Protein AF-A0A924F3V9-F1 (afdb_monomer)

Foldseek 3Di:
DDWDWDDDPNDTDDIDDPDDPPPPPPPPPPPLFFPDPPVPFDAPVVQWDWDADPVRDIAIEGEDEDQQQVLQVPQPQNSDWWADPRFFTATPSRAWEKAAQCVVANAQHWDAGSRGIHGYRHYDPVCVVGRRYIYTHGCSPPVPGD

Solvent-accessible surface area (backbone atoms only — not comparable to full-atom values): 8671 Å² total; per-residue (Å²): 116,49,68,49,73,49,69,58,97,88,42,80,78,46,80,44,78,78,40,77,78,77,76,71,69,80,73,81,74,77,63,71,58,59,84,65,68,86,69,83,32,80,47,81,89,58,59,53,45,79,42,68,41,99,85,69,50,70,22,49,36,36,67,44,68,68,70,53,44,76,56,32,49,85,66,80,51,78,25,51,68,48,64,44,98,87,28,44,27,19,38,90,84,43,32,32,36,24,27,28,19,53,92,77,46,43,75,61,37,77,47,74,50,62,60,33,54,24,32,26,54,45,64,56,82,61,27,81,81,34,51,65,23,37,36,35,36,29,38,74,82,66,76,69,84,108

Structure (mmCIF, N/CA/C/O backbone):
data_AF-A0A924F3V9-F1
#
_entry.id   AF-A0A924F3V9-F1
#
loop_
_atom_site.group_PDB
_atom_site.id
_atom_site.type_symbol
_atom_site.label_atom_id
_atom_site.label_alt_id
_atom_site.label_comp_id
_atom_site.label_asym_id
_atom_site.label_entity_id
_atom_site.label_seq_id
_atom_site.pdbx_PDB_ins_code
_atom_site.Cartn_x
_atom_site.Cartn_y
_atom_site.Cartn_z
_atom_site.occupancy
_atom_site.B_iso_or_equiv
_atom_site.auth_seq_id
_atom_site.auth_comp_id
_atom_site.auth_asym_id
_atom_site.auth_atom_id
_atom_site.pdbx_PDB_model_num
ATOM 1 N N . VAL A 1 1 ? -42.947 -14.250 10.377 1.00 55.22 1 VAL A N 1
ATOM 2 C CA . VAL A 1 1 ? -43.685 -12.995 10.646 1.00 55.22 1 VAL A CA 1
ATOM 3 C C . VAL A 1 1 ? -44.443 -13.210 11.936 1.00 55.22 1 VAL A C 1
ATOM 5 O O . VAL A 1 1 ? -45.111 -14.232 12.040 1.00 55.22 1 VAL A O 1
ATOM 8 N N . THR A 1 2 ? -44.262 -12.335 12.919 1.00 52.72 2 THR A N 1
ATOM 9 C CA . THR A 1 2 ? -44.953 -12.433 14.214 1.00 52.72 2 THR A CA 1
ATOM 10 C C . THR A 1 2 ? -46.161 -11.503 14.197 1.00 52.72 2 THR A C 1
ATOM 12 O O . THR A 1 2 ? -46.054 -10.375 13.710 1.00 52.72 2 THR A O 1
ATOM 15 N N . TYR A 1 3 ? -47.297 -11.982 14.697 1.00 55.50 3 TYR A N 1
ATOM 16 C CA . TYR A 1 3 ? -48.560 -11.247 14.717 1.00 55.50 3 TYR A CA 1
ATOM 17 C C . TYR A 1 3 ? -48.979 -10.975 16.161 1.00 55.50 3 TYR A C 1
ATOM 19 O O . TYR A 1 3 ? -48.875 -11.871 16.997 1.00 55.50 3 TYR A O 1
ATOM 27 N N . GLU A 1 4 ? -49.472 -9.770 16.433 1.00 50.62 4 GLU A N 1
ATOM 28 C CA . GLU A 1 4 ? -50.338 -9.524 17.587 1.00 50.62 4 GLU A CA 1
ATOM 29 C C . GLU A 1 4 ? -51.761 -9.843 17.168 1.00 50.62 4 GLU A C 1
ATOM 31 O O . GLU A 1 4 ? -52.200 -9.428 16.088 1.00 50.62 4 GLU A O 1
ATOM 36 N N . ILE A 1 5 ? -52.462 -10.585 18.017 1.00 55.25 5 ILE A N 1
ATOM 37 C CA . ILE A 1 5 ? -53.864 -10.920 17.813 1.00 55.25 5 ILE A CA 1
ATOM 38 C C . ILE A 1 5 ? -54.626 -10.464 19.049 1.00 55.25 5 ILE A C 1
ATOM 40 O O . ILE A 1 5 ? -54.328 -10.904 20.159 1.00 55.25 5 ILE A O 1
ATOM 44 N N . GLU A 1 6 ? -55.614 -9.599 18.845 1.00 56.59 6 GLU A N 1
ATOM 45 C CA . GLU A 1 6 ? -56.524 -9.166 19.900 1.00 56.59 6 GLU A CA 1
ATOM 46 C C . GLU A 1 6 ? -57.834 -9.958 19.791 1.00 56.59 6 GLU A C 1
ATOM 48 O O . GLU A 1 6 ? -58.490 -9.982 18.741 1.00 56.59 6 GLU A O 1
ATOM 53 N N . VAL A 1 7 ? -58.194 -10.653 20.874 1.00 56.16 7 VAL A N 1
ATOM 54 C CA . VAL A 1 7 ? -59.351 -11.557 20.931 1.00 56.16 7 VAL A CA 1
ATOM 55 C C . VAL A 1 7 ? -60.298 -11.092 22.029 1.00 56.16 7 VAL A C 1
ATOM 57 O O . VAL A 1 7 ? -59.890 -10.950 23.183 1.00 56.16 7 VAL A O 1
ATOM 60 N N . LYS A 1 8 ? -61.580 -10.911 21.695 1.00 46.72 8 LYS A N 1
ATOM 61 C CA . LYS A 1 8 ? -62.637 -10.592 22.664 1.00 46.72 8 LYS A CA 1
ATOM 62 C C . LYS A 1 8 ? -63.781 -11.586 22.503 1.00 46.72 8 LYS A C 1
ATOM 64 O O . LYS A 1 8 ? -64.241 -11.825 21.393 1.00 46.72 8 LYS A O 1
ATOM 69 N N . GLU A 1 9 ? -64.197 -12.200 23.611 1.00 62.56 9 GLU A N 1
ATOM 70 C CA . GLU A 1 9 ? -65.268 -13.217 23.646 1.00 62.56 9 GLU A CA 1
ATOM 71 C C . GLU A 1 9 ? -65.062 -14.383 22.658 1.00 62.56 9 GLU A C 1
ATOM 73 O O . GLU A 1 9 ? -66.004 -14.948 22.114 1.00 62.56 9 GLU A O 1
ATOM 78 N N . GLY A 1 10 ? -63.801 -14.758 22.422 1.00 55.62 10 GLY A N 1
ATOM 79 C CA . GLY A 1 10 ? -63.442 -15.864 21.530 1.00 55.62 10 GLY A CA 1
ATOM 80 C C . GLY A 1 10 ? -63.476 -15.526 20.036 1.00 55.62 10 GLY A C 1
ATOM 81 O O . GLY A 1 10 ? -63.210 -16.410 19.225 1.00 55.62 10 GLY A O 1
ATOM 82 N N . ILE A 1 11 ? -63.751 -14.271 19.665 1.00 51.78 11 ILE A N 1
ATOM 83 C CA . ILE A 1 11 ? -63.705 -13.790 18.280 1.00 51.78 11 ILE A CA 1
ATOM 84 C C . ILE A 1 11 ? -62.436 -12.946 18.091 1.00 51.78 11 ILE A C 1
ATOM 86 O O . ILE A 1 11 ? -62.171 -12.017 18.856 1.00 51.78 11 ILE A O 1
ATOM 90 N N . GLU A 1 12 ? -61.632 -13.292 17.083 1.00 61.03 12 GLU A N 1
ATOM 91 C CA . GLU A 1 12 ? -60.465 -12.514 16.646 1.00 61.03 12 GLU A CA 1
ATOM 92 C C . GLU A 1 12 ? -60.946 -11.228 15.959 1.00 61.03 12 GLU A C 1
ATOM 94 O O . GLU A 1 12 ? -61.656 -11.292 14.956 1.00 61.03 12 GLU A O 1
ATOM 99 N N . ILE A 1 13 ? -60.585 -10.065 16.508 1.00 64.62 13 ILE A N 1
ATOM 100 C CA . ILE A 1 13 ? -61.068 -8.758 16.020 1.00 64.62 13 ILE A CA 1
ATOM 101 C C . ILE A 1 13 ? -59.993 -8.055 15.190 1.00 64.62 13 ILE A C 1
ATOM 103 O O . ILE A 1 13 ? -60.300 -7.354 14.224 1.00 64.62 13 ILE A O 1
ATOM 107 N N . THR A 1 14 ? -58.722 -8.280 15.523 1.00 49.97 14 THR A N 1
ATOM 108 C CA . THR A 1 14 ? -57.610 -7.544 14.925 1.00 49.97 14 THR A CA 1
ATOM 109 C C . THR A 1 14 ? -56.371 -8.422 14.825 1.00 49.97 14 THR A C 1
ATOM 111 O O . THR A 1 14 ? -55.983 -9.074 15.793 1.00 49.97 14 THR A O 1
ATOM 114 N N . ARG A 1 15 ? -55.721 -8.398 13.654 1.00 56.41 15 ARG A N 1
ATOM 115 C CA . ARG A 1 15 ? -54.430 -9.049 13.402 1.00 56.41 15 ARG A CA 1
ATOM 116 C C . ARG A 1 15 ? -53.447 -8.031 12.846 1.00 56.41 15 ARG A C 1
ATOM 118 O O . ARG A 1 15 ? -53.613 -7.563 11.720 1.00 56.41 15 ARG A O 1
ATOM 125 N N . ILE A 1 16 ? -52.411 -7.712 13.616 1.00 50.53 16 ILE A N 1
ATOM 126 C CA . ILE A 1 16 ? -51.388 -6.730 13.237 1.00 50.53 16 ILE A CA 1
ATOM 127 C C . ILE A 1 16 ? -50.041 -7.449 13.127 1.00 50.53 16 ILE A C 1
ATOM 129 O O . ILE A 1 16 ? -49.609 -8.136 14.049 1.00 50.53 16 ILE A O 1
ATOM 133 N N . ALA A 1 17 ? -49.373 -7.333 11.977 1.00 51.94 17 ALA A N 1
ATOM 134 C CA . ALA A 1 17 ? -48.040 -7.899 11.773 1.00 51.94 17 ALA A CA 1
ATOM 135 C C . ALA A 1 17 ? -46.986 -6.986 12.426 1.00 51.94 17 ALA A C 1
ATOM 137 O O . ALA A 1 17 ? -46.682 -5.925 11.890 1.00 51.94 17 ALA A O 1
ATOM 138 N N . ILE A 1 18 ? -46.434 -7.385 13.576 1.00 48.09 18 ILE A N 1
ATOM 139 C CA . ILE A 1 18 ? -45.547 -6.523 14.384 1.00 48.09 18 ILE A CA 1
ATOM 140 C C . ILE A 1 18 ? -44.093 -6.576 13.899 1.00 48.09 18 ILE A C 1
ATOM 142 O O . ILE A 1 18 ? -43.327 -5.638 14.093 1.00 48.09 18 ILE A O 1
ATOM 146 N N . ALA A 1 19 ? -43.684 -7.659 13.235 1.00 41.28 19 ALA A N 1
ATOM 147 C CA . ALA A 1 19 ? -42.350 -7.738 12.652 1.00 41.28 19 ALA A CA 1
ATOM 148 C C . ALA A 1 19 ? -42.293 -8.745 11.499 1.00 41.28 19 ALA A C 1
ATOM 150 O O . ALA A 1 19 ? -42.436 -9.964 11.679 1.00 41.28 19 ALA A O 1
ATOM 151 N N . SER A 1 20 ? -42.001 -8.244 10.299 1.00 42.72 20 SER A N 1
ATOM 152 C CA . SER A 1 20 ? -41.351 -9.044 9.268 1.00 42.72 20 SER A CA 1
ATOM 153 C C . SER A 1 20 ? -39.868 -9.088 9.610 1.00 42.72 20 SER A C 1
ATOM 155 O O . SER A 1 20 ? -39.125 -8.150 9.323 1.00 42.72 20 SER A O 1
ATOM 157 N N . ILE A 1 21 ? -39.433 -10.162 10.261 1.00 48.25 21 ILE A N 1
ATOM 158 C CA . ILE A 1 21 ? -38.010 -10.467 10.375 1.00 48.25 21 ILE A CA 1
ATOM 159 C C . ILE A 1 21 ? -37.558 -10.734 8.939 1.00 48.25 21 ILE A C 1
ATOM 161 O O . ILE A 1 21 ? -37.789 -11.814 8.397 1.00 48.25 21 ILE A O 1
ATOM 165 N N . VAL A 1 22 ? -37.039 -9.706 8.269 1.00 43.53 22 VAL A N 1
ATOM 166 C CA . VAL A 1 22 ? -36.399 -9.867 6.970 1.00 43.53 22 VAL A CA 1
ATOM 167 C C . VAL A 1 22 ? -35.086 -10.555 7.283 1.00 43.53 22 VAL A C 1
ATOM 169 O O . VAL A 1 22 ? -34.069 -9.906 7.516 1.00 43.53 22 VAL A O 1
ATOM 172 N N . THR A 1 23 ? -35.117 -11.882 7.350 1.00 42.72 23 THR A N 1
ATOM 173 C CA . THR A 1 23 ? -33.916 -12.702 7.321 1.00 42.72 23 THR A CA 1
ATOM 174 C C . THR A 1 23 ? -33.324 -12.507 5.932 1.00 42.72 23 THR A C 1
ATOM 176 O O . THR A 1 23 ? -33.545 -13.303 5.021 1.00 42.72 23 THR A O 1
ATOM 179 N N . ARG A 1 24 ? -32.620 -11.387 5.724 1.00 47.09 24 ARG A N 1
ATOM 180 C CA . ARG A 1 24 ? -31.662 -11.292 4.634 1.00 47.09 24 ARG A CA 1
ATOM 181 C C . ARG A 1 24 ? -30.662 -12.384 4.963 1.00 47.09 24 ARG A C 1
ATOM 183 O O . ARG A 1 24 ? -29.871 -12.233 5.891 1.00 47.09 24 ARG A O 1
ATOM 190 N N . GLN A 1 25 ? -30.778 -13.522 4.282 1.00 39.00 25 GLN A N 1
ATOM 191 C CA . GLN A 1 25 ? -29.672 -14.461 4.222 1.00 39.00 25 GLN A CA 1
ATOM 192 C C . GLN A 1 25 ? -28.439 -13.613 3.902 1.00 39.00 25 GLN A C 1
ATOM 194 O O . GLN A 1 25 ? -28.541 -12.766 3.006 1.00 39.00 25 GLN A O 1
ATOM 199 N N . PRO A 1 26 ? -27.333 -13.741 4.652 1.00 41.75 26 PRO A N 1
ATOM 200 C CA . PRO A 1 26 ? -26.113 -13.063 4.274 1.00 41.75 26 PRO A CA 1
ATOM 201 C C . PRO A 1 26 ? -25.786 -13.605 2.890 1.00 41.75 26 PRO A C 1
ATOM 203 O O . PRO A 1 26 ? -25.398 -14.762 2.741 1.00 41.75 26 PRO A O 1
ATOM 206 N N . THR A 1 27 ? -26.050 -12.807 1.858 1.00 38.47 27 THR A N 1
ATOM 207 C CA . THR A 1 27 ? -25.512 -13.071 0.537 1.00 38.47 27 THR A CA 1
ATOM 208 C C . THR A 1 27 ? -24.027 -13.163 0.777 1.00 38.47 27 THR A C 1
ATOM 210 O O . THR A 1 27 ? -23.420 -12.184 1.214 1.00 38.47 27 THR A O 1
ATOM 213 N N . GLN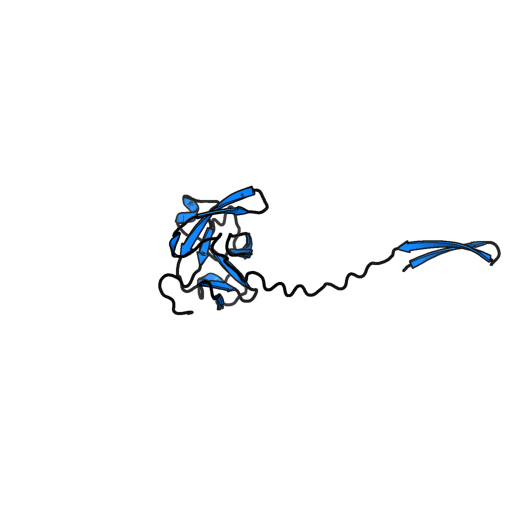 A 1 28 ? -23.471 -14.356 0.590 1.00 43.72 28 GLN A N 1
ATOM 214 C CA . GLN A 1 28 ? -22.041 -14.533 0.494 1.00 43.72 28 GLN A CA 1
ATOM 215 C C . GLN A 1 28 ? -21.621 -13.670 -0.693 1.00 43.72 28 GLN A C 1
ATOM 217 O O . GLN A 1 28 ? -21.682 -14.091 -1.844 1.00 43.72 28 GLN A O 1
ATOM 222 N N . GLN A 1 29 ? -21.296 -12.409 -0.414 1.00 35.56 29 GLN A N 1
ATOM 223 C CA . GLN A 1 29 ? -20.570 -11.563 -1.328 1.00 35.56 29 GLN A CA 1
ATOM 224 C C . GLN A 1 29 ? -19.180 -12.176 -1.377 1.00 35.56 29 GLN A C 1
ATOM 226 O O . GLN A 1 29 ? -18.258 -11.753 -0.690 1.00 35.56 29 GLN A O 1
ATOM 231 N N . THR A 1 30 ? -19.019 -13.191 -2.219 1.00 40.69 30 THR A N 1
ATOM 232 C CA . THR A 1 30 ? -17.759 -13.375 -2.924 1.00 40.69 30 THR A CA 1
ATOM 233 C C . THR A 1 30 ? -17.671 -12.235 -3.938 1.00 40.69 30 THR A C 1
ATOM 235 O O . THR A 1 30 ? -17.675 -12.445 -5.146 1.00 40.69 30 THR A O 1
ATOM 238 N N . GLU A 1 31 ? -17.665 -10.988 -3.461 1.00 38.31 31 GLU A N 1
ATOM 239 C CA . GLU A 1 31 ? -17.017 -9.947 -4.229 1.00 38.31 31 GLU A CA 1
ATOM 240 C C . GLU A 1 31 ? -15.568 -10.404 -4.265 1.00 38.31 31 GLU A C 1
ATOM 242 O O . GLU A 1 31 ? -14.920 -10.540 -3.228 1.00 38.31 31 GLU A O 1
ATOM 247 N N . ALA A 1 32 ? -15.085 -10.762 -5.450 1.00 42.34 32 ALA A N 1
ATOM 248 C CA . ALA A 1 32 ? -13.659 -10.821 -5.676 1.00 42.34 32 ALA A CA 1
ATOM 249 C C . ALA A 1 32 ? -13.141 -9.410 -5.371 1.00 42.34 32 ALA A C 1
ATOM 251 O O . ALA A 1 32 ? -13.216 -8.524 -6.222 1.00 42.34 32 ALA A O 1
ATOM 252 N N . ILE A 1 33 ? -12.737 -9.181 -4.118 1.00 46.03 33 ILE A N 1
ATOM 253 C CA . ILE A 1 33 ? -12.133 -7.937 -3.663 1.00 46.03 33 ILE A CA 1
ATOM 254 C C . ILE A 1 33 ? -10.963 -7.685 -4.614 1.00 46.03 33 ILE A C 1
ATOM 256 O O . ILE A 1 33 ? -9.987 -8.426 -4.620 1.00 46.03 33 ILE A O 1
ATOM 260 N N . GLY A 1 34 ? -11.096 -6.675 -5.470 1.00 49.00 34 GLY A N 1
ATOM 261 C CA . GLY A 1 34 ? -9.989 -6.177 -6.276 1.00 49.00 34 GLY A CA 1
ATOM 262 C C . GLY A 1 34 ? -9.565 -7.071 -7.443 1.00 49.00 34 GLY A C 1
ATOM 263 O O . GLY A 1 34 ? -8.446 -7.565 -7.483 1.00 49.00 34 GLY A O 1
ATOM 264 N N . ILE A 1 35 ? -10.394 -7.173 -8.477 1.00 50.44 35 ILE A N 1
ATOM 265 C CA . ILE A 1 35 ? -9.862 -7.263 -9.844 1.00 50.44 35 ILE A CA 1
ATOM 266 C C . ILE A 1 35 ? -10.432 -6.038 -10.550 1.00 50.44 35 ILE A C 1
ATOM 268 O O . ILE A 1 35 ? -11.577 -6.056 -10.986 1.00 50.44 35 ILE A O 1
ATOM 272 N N . ARG A 1 36 ? -9.750 -4.896 -10.552 1.00 52.75 36 ARG A N 1
ATOM 273 C CA . ARG A 1 36 ? -9.009 -4.419 -11.725 1.00 52.75 36 ARG A CA 1
ATOM 274 C C . ARG A 1 36 ? -8.396 -3.069 -11.365 1.00 52.75 36 ARG A C 1
ATOM 276 O O . ARG A 1 36 ? -9.125 -2.167 -10.970 1.00 52.75 36 ARG A O 1
ATOM 283 N N . ASN A 1 37 ? -7.095 -2.919 -11.561 1.00 64.88 37 ASN A N 1
ATOM 284 C CA . ASN A 1 37 ? -6.543 -1.621 -11.908 1.00 64.88 37 ASN A CA 1
ATOM 285 C C . ASN A 1 37 ? -6.881 -1.369 -13.382 1.00 64.88 37 ASN A C 1
ATOM 287 O O . ASN A 1 37 ? -6.293 -1.985 -14.269 1.00 64.88 37 ASN A O 1
ATOM 291 N N . ASP A 1 38 ? -7.867 -0.520 -13.651 1.00 68.62 38 ASP A N 1
ATOM 292 C CA . ASP A 1 38 ? -8.253 -0.100 -15.006 1.00 68.62 38 ASP A CA 1
ATOM 293 C C . ASP A 1 38 ? -7.284 0.940 -15.610 1.00 68.62 38 ASP A C 1
ATOM 295 O O . ASP A 1 38 ? -7.539 1.498 -16.677 1.00 68.62 38 ASP A O 1
ATOM 299 N N . GLY A 1 39 ? -6.161 1.197 -14.930 1.00 71.88 39 GLY A N 1
ATOM 300 C CA . GLY A 1 39 ? -5.166 2.204 -15.282 1.00 71.88 39 GLY A CA 1
ATOM 301 C C . GLY A 1 39 ? -5.428 3.574 -14.648 1.00 71.88 39 GLY A C 1
ATOM 302 O O . GLY A 1 39 ? -4.549 4.445 -14.700 1.00 71.88 39 GLY A O 1
ATOM 303 N N . ALA A 1 40 ? -6.584 3.788 -14.009 1.00 81.12 40 ALA A N 1
ATOM 304 C CA . ALA A 1 40 ? -6.862 5.029 -13.290 1.00 81.12 40 ALA A CA 1
ATOM 305 C C . ALA A 1 40 ? -6.056 5.120 -11.984 1.00 81.12 40 ALA A C 1
ATOM 307 O O . ALA A 1 40 ? -5.611 6.211 -11.624 1.00 81.12 40 ALA A O 1
ATOM 308 N N . GLY A 1 41 ? -5.803 3.979 -11.334 1.00 88.69 41 GLY A N 1
ATOM 309 C CA . GLY A 1 41 ? -5.025 3.870 -10.101 1.00 88.69 41 GLY A CA 1
ATOM 310 C C . GLY A 1 41 ? -3.508 3.816 -10.302 1.00 88.69 41 GLY A C 1
ATOM 311 O O . GLY A 1 41 ? -2.985 4.176 -11.359 1.00 88.69 41 GLY A O 1
ATOM 312 N N . LEU A 1 42 ? -2.779 3.395 -9.268 1.00 93.75 42 LEU A N 1
ATOM 313 C CA . LEU A 1 42 ? -1.318 3.398 -9.267 1.00 93.75 42 LEU A CA 1
ATOM 314 C C . LEU A 1 42 ? -0.825 2.427 -10.337 1.00 93.75 42 LEU A C 1
ATOM 316 O O . LEU A 1 42 ? -1.306 1.309 -10.431 1.00 93.75 42 LEU A O 1
ATOM 320 N N . THR A 1 43 ? 0.147 2.814 -11.148 1.00 93.12 43 THR A N 1
ATOM 321 C CA . THR A 1 43 ? 0.762 1.901 -12.118 1.00 93.12 43 THR A CA 1
ATOM 322 C C . THR A 1 43 ? 2.270 1.956 -11.972 1.00 93.12 43 THR A C 1
ATOM 324 O O . THR A 1 43 ? 2.815 2.969 -11.522 1.00 93.12 43 THR A O 1
ATOM 327 N N . GLN A 1 44 ? 2.952 0.906 -12.431 1.00 91.56 44 GLN A N 1
ATOM 328 C CA . GLN A 1 44 ? 4.412 0.882 -12.519 1.00 91.56 44 GLN A CA 1
ATOM 329 C C . GLN A 1 44 ? 4.954 2.139 -13.218 1.00 91.56 44 GLN A C 1
ATOM 331 O O . GLN A 1 44 ? 5.862 2.794 -12.719 1.00 91.56 44 GLN A O 1
ATOM 336 N N . SER A 1 45 ? 4.351 2.528 -14.345 1.00 91.56 45 SER A N 1
ATOM 337 C CA . SER A 1 45 ? 4.783 3.691 -15.128 1.00 91.56 45 SER A CA 1
ATOM 338 C C . SER A 1 45 ? 4.552 5.041 -14.443 1.00 91.56 45 SER A C 1
ATOM 340 O O . SER A 1 45 ? 5.273 5.990 -14.741 1.00 91.56 45 SER A O 1
ATOM 342 N N . LYS A 1 46 ? 3.572 5.155 -13.534 1.00 92.31 46 LYS A N 1
ATOM 343 C CA . LYS A 1 46 ? 3.316 6.400 -12.793 1.00 92.31 46 LYS A CA 1
ATOM 344 C C . LYS A 1 46 ? 4.379 6.649 -11.722 1.00 92.31 46 LYS A C 1
ATOM 346 O O . LYS A 1 46 ? 4.690 7.806 -11.449 1.00 92.31 46 LYS A O 1
ATOM 351 N N . GLY A 1 47 ? 4.921 5.601 -11.095 1.00 91.88 47 GLY A N 1
ATOM 352 C CA . GLY A 1 47 ? 5.890 5.711 -9.993 1.00 91.88 47 GLY A CA 1
ATOM 353 C C . GLY A 1 47 ? 5.276 6.193 -8.672 1.00 91.88 47 GLY A C 1
ATOM 354 O O . GLY A 1 47 ? 5.532 5.632 -7.610 1.00 91.88 47 GLY A O 1
ATOM 355 N N . ALA A 1 48 ? 4.441 7.227 -8.737 1.00 95.00 48 ALA A N 1
ATOM 356 C CA . ALA A 1 48 ? 3.647 7.750 -7.642 1.00 95.00 48 ALA A CA 1
ATOM 357 C C . ALA A 1 48 ? 2.347 8.362 -8.174 1.00 95.00 48 ALA A C 1
ATOM 359 O O . ALA A 1 48 ? 2.297 8.848 -9.306 1.00 95.00 48 ALA A O 1
ATOM 360 N N . GLN A 1 49 ? 1.315 8.423 -7.341 1.00 94.62 49 GLN A N 1
ATOM 361 C CA . GLN A 1 49 ? 0.105 9.186 -7.647 1.00 94.62 49 GLN A CA 1
ATOM 362 C C . GLN A 1 49 ? -0.584 9.698 -6.383 1.00 94.62 49 GLN A C 1
ATOM 364 O O . GLN A 1 49 ? -0.223 9.318 -5.271 1.00 94.62 49 GLN A O 1
ATOM 369 N N . TYR A 1 50 ? -1.599 10.537 -6.571 1.00 95.75 50 TYR A N 1
ATOM 370 C CA . TYR A 1 50 ? -2.530 10.905 -5.513 1.00 95.75 50 TYR A CA 1
ATOM 371 C C . TYR A 1 50 ? -3.889 10.270 -5.773 1.00 95.75 50 TYR A C 1
ATOM 373 O O . TYR A 1 50 ? -4.400 10.341 -6.891 1.00 95.75 50 TYR A O 1
ATOM 381 N N . TRP A 1 51 ? -4.469 9.684 -4.734 1.00 94.56 51 TRP A N 1
ATOM 382 C CA . TRP A 1 51 ? -5.800 9.092 -4.759 1.00 94.56 51 TRP A CA 1
ATOM 383 C C . TRP A 1 51 ? -6.583 9.526 -3.518 1.00 94.56 51 TRP A C 1
ATOM 385 O O . TRP A 1 51 ? -5.990 9.729 -2.461 1.00 94.56 51 TRP A O 1
ATOM 395 N N . ILE A 1 52 ? -7.893 9.729 -3.657 1.00 92.94 52 ILE A N 1
ATOM 396 C CA . ILE A 1 52 ? -8.756 10.218 -2.577 1.00 92.94 52 ILE A CA 1
ATOM 397 C C . ILE A 1 52 ? -9.651 9.073 -2.108 1.00 92.94 52 ILE A C 1
ATOM 399 O O . ILE A 1 52 ? -10.370 8.502 -2.928 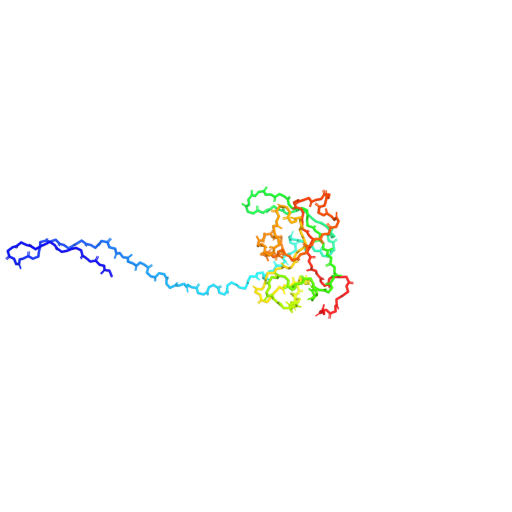1.00 92.94 52 ILE A O 1
ATOM 403 N N . ASP A 1 53 ? -9.612 8.770 -0.810 1.00 92.81 53 ASP A N 1
ATOM 404 C CA . ASP A 1 53 ? -10.456 7.734 -0.210 1.00 92.81 53 ASP A CA 1
ATOM 405 C C . ASP A 1 53 ? -11.924 8.155 -0.063 1.00 92.81 53 ASP A C 1
ATOM 407 O O . ASP A 1 53 ? -12.307 9.311 -0.280 1.00 92.81 53 ASP A O 1
ATOM 411 N N . SER A 1 54 ? -12.779 7.213 0.338 1.00 92.38 54 SER A N 1
ATOM 412 C CA . SER A 1 54 ? -14.204 7.470 0.585 1.00 92.38 54 SER A CA 1
ATOM 413 C C . SER A 1 54 ? -14.466 8.506 1.687 1.00 92.38 54 SER A C 1
ATOM 415 O O . SER A 1 54 ? -15.576 9.035 1.782 1.00 92.38 54 SER A O 1
ATOM 417 N N . LYS A 1 55 ? -13.460 8.827 2.509 1.00 92.12 55 LYS A N 1
ATOM 418 C CA . LYS A 1 55 ? -13.512 9.841 3.572 1.00 92.12 55 LYS A CA 1
ATOM 419 C C . LYS A 1 55 ? -12.964 11.197 3.120 1.00 92.12 55 LYS A C 1
ATOM 421 O O . LYS A 1 55 ? -12.949 12.134 3.919 1.00 92.12 55 LYS A O 1
ATOM 426 N N . GLY A 1 56 ? -12.544 11.329 1.862 1.00 93.50 56 GLY A N 1
ATOM 427 C CA . GLY A 1 56 ? -12.004 12.566 1.305 1.00 93.50 56 GLY A CA 1
ATOM 428 C C . GLY A 1 56 ? -10.537 12.825 1.658 1.00 93.50 56 GLY A C 1
ATOM 429 O O . GLY A 1 56 ? -10.059 13.947 1.474 1.00 93.50 56 GLY A O 1
ATOM 430 N N . VAL A 1 57 ? -9.808 11.831 2.168 1.00 95.19 57 VAL A N 1
ATOM 431 C CA . VAL A 1 57 ? -8.381 11.950 2.481 1.00 95.19 57 VAL A CA 1
ATOM 432 C C . VAL A 1 57 ? -7.567 11.692 1.219 1.00 95.19 57 VAL A C 1
ATOM 434 O O . VAL A 1 57 ? -7.743 10.684 0.546 1.00 95.19 57 VAL A O 1
ATOM 437 N N . SER A 1 58 ? -6.656 12.612 0.893 1.00 96.81 58 SER A N 1
ATOM 438 C CA . SER A 1 58 ? -5.713 12.430 -0.212 1.00 96.81 58 SER A CA 1
ATOM 439 C C . SER A 1 58 ? -4.490 11.637 0.247 1.00 96.81 58 SER A C 1
ATOM 441 O O . SER A 1 58 ? -3.761 12.044 1.162 1.00 96.81 58 SER A O 1
ATOM 443 N N . HIS A 1 59 ? -4.256 10.514 -0.420 1.00 97.38 59 HIS A N 1
ATOM 444 C CA . HIS A 1 59 ? -3.144 9.607 -0.197 1.00 97.38 59 HIS A CA 1
ATOM 445 C C . HIS A 1 59 ? -2.142 9.746 -1.331 1.00 97.38 59 HIS A C 1
ATOM 447 O O . HIS A 1 59 ? -2.484 9.570 -2.500 1.00 97.38 59 HIS A O 1
ATOM 453 N N . ARG A 1 60 ? -0.883 10.028 -0.987 1.00 97.62 60 ARG A N 1
ATOM 454 C CA . ARG A 1 60 ? 0.221 9.830 -1.925 1.00 97.62 60 ARG A CA 1
ATOM 455 C C . ARG A 1 60 ? 0.558 8.345 -1.938 1.00 97.62 60 ARG A C 1
ATOM 457 O O . ARG A 1 60 ? 1.091 7.841 -0.951 1.00 97.62 60 ARG A O 1
ATOM 464 N N . GLU A 1 61 ? 0.262 7.683 -3.041 1.00 97.94 61 GLU A N 1
ATOM 465 C CA . GLU A 1 61 ? 0.545 6.270 -3.246 1.00 97.94 61 GLU A CA 1
ATOM 466 C C . GLU A 1 61 ? 1.839 6.085 -4.036 1.00 97.94 61 GLU A C 1
ATOM 468 O O . GLU A 1 61 ? 2.051 6.744 -5.059 1.00 97.94 61 GLU A O 1
ATOM 473 N N . THR A 1 62 ? 2.695 5.187 -3.563 1.00 97.81 62 THR A N 1
ATOM 474 C CA . THR A 1 62 ? 3.877 4.666 -4.266 1.00 97.81 62 THR A CA 1
ATOM 475 C C . THR A 1 62 ? 3.861 3.145 -4.243 1.00 97.81 62 THR A C 1
ATOM 477 O O . THR A 1 62 ? 2.921 2.547 -3.720 1.00 97.81 62 THR A O 1
ATOM 480 N N . TYR A 1 63 ? 4.866 2.517 -4.849 1.00 97.06 63 TYR A N 1
ATOM 481 C CA . TYR A 1 63 ? 5.049 1.080 -4.745 1.00 97.06 63 TYR A CA 1
ATOM 482 C C . TYR A 1 63 ? 6.471 0.709 -4.343 1.00 97.06 63 TYR A C 1
ATOM 484 O O . TYR A 1 63 ? 7.438 1.423 -4.625 1.00 97.06 63 TYR A O 1
ATOM 492 N N . TYR A 1 64 ? 6.577 -0.486 -3.777 1.00 95.81 64 TYR A N 1
ATOM 493 C CA . TYR A 1 64 ? 7.831 -1.158 -3.495 1.00 95.81 64 TYR A CA 1
ATOM 494 C C . TYR A 1 64 ? 7.730 -2.637 -3.858 1.00 95.81 64 TYR A C 1
ATOM 496 O O . TYR A 1 64 ? 6.641 -3.188 -4.040 1.00 95.81 64 TYR A O 1
ATOM 504 N N . ASP A 1 65 ? 8.890 -3.270 -3.981 1.00 94.50 65 ASP A N 1
ATOM 505 C CA . ASP A 1 65 ? 9.011 -4.675 -4.334 1.00 94.50 65 ASP A CA 1
ATOM 506 C C . ASP A 1 65 ? 9.902 -5.374 -3.305 1.00 94.50 65 ASP A C 1
ATOM 508 O O . ASP A 1 65 ? 11.131 -5.350 -3.374 1.00 94.50 65 ASP A O 1
ATOM 512 N N . LEU A 1 66 ? 9.255 -5.904 -2.270 1.00 92.19 66 LEU A N 1
ATOM 513 C CA . LEU A 1 66 ? 9.879 -6.660 -1.191 1.00 92.19 66 LEU A CA 1
ATOM 514 C C . LEU A 1 66 ? 9.234 -8.043 -1.125 1.00 92.19 66 LEU A C 1
ATOM 516 O O . LEU A 1 66 ? 8.035 -8.192 -1.381 1.00 92.19 66 LEU A O 1
ATOM 520 N N . ASN A 1 67 ? 10.011 -9.055 -0.733 1.00 91.50 67 ASN A N 1
ATOM 521 C CA . ASN A 1 67 ? 9.435 -10.337 -0.354 1.00 91.50 67 ASN A CA 1
ATOM 522 C C . ASN A 1 67 ? 8.694 -10.193 0.988 1.00 91.50 67 ASN A C 1
ATOM 524 O O . ASN A 1 67 ? 9.310 -10.015 2.045 1.00 91.50 67 ASN A O 1
ATOM 528 N N . MET A 1 68 ? 7.365 -10.280 0.959 1.00 91.56 68 MET A N 1
ATOM 529 C CA . MET A 1 68 ? 6.522 -9.948 2.115 1.00 91.56 68 MET A CA 1
ATOM 530 C C . MET A 1 68 ? 6.424 -11.065 3.165 1.00 91.56 68 MET A C 1
ATOM 532 O O . MET A 1 68 ? 5.793 -10.876 4.210 1.00 91.56 68 MET A O 1
ATOM 536 N N . LYS A 1 69 ? 7.087 -12.212 2.959 1.00 89.31 69 LYS A N 1
ATOM 537 C CA . LYS A 1 69 ? 6.947 -13.406 3.807 1.00 89.31 69 LYS A CA 1
ATOM 538 C C . LYS A 1 69 ? 7.278 -13.166 5.277 1.00 89.31 69 LYS A C 1
ATOM 540 O O . LYS A 1 69 ? 6.594 -13.677 6.164 1.00 89.31 69 LYS A O 1
ATOM 545 N N . LEU A 1 70 ? 8.322 -12.388 5.552 1.00 88.25 70 LEU A N 1
ATOM 546 C CA . LEU A 1 70 ? 8.718 -12.062 6.926 1.00 88.25 70 LEU A CA 1
ATOM 547 C C . LEU A 1 70 ? 7.848 -10.953 7.528 1.00 88.25 70 LEU A C 1
ATOM 549 O O . LEU A 1 70 ? 7.516 -10.997 8.710 1.00 88.25 70 LEU A O 1
ATOM 553 N N . VAL A 1 71 ? 7.438 -9.986 6.711 1.00 88.44 71 VAL A N 1
ATOM 554 C CA . VAL A 1 71 ? 6.674 -8.816 7.161 1.00 88.44 71 VAL A CA 1
ATOM 555 C C . VAL A 1 71 ? 5.241 -9.196 7.550 1.00 88.44 71 VAL A C 1
ATOM 557 O O . VAL A 1 71 ? 4.691 -8.683 8.528 1.00 88.44 71 VAL A O 1
ATOM 560 N N . MET A 1 72 ? 4.644 -10.156 6.840 1.00 88.06 72 MET A N 1
ATOM 561 C CA . MET A 1 72 ? 3.235 -10.530 6.996 1.00 88.06 72 MET A CA 1
ATOM 562 C C . MET A 1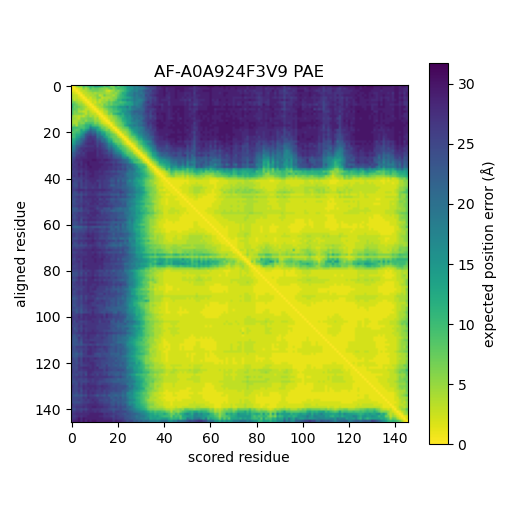 72 ? 2.899 -11.403 8.215 1.00 88.06 72 MET A C 1
ATOM 564 O O . MET A 1 72 ? 1.740 -11.783 8.408 1.00 88.06 72 MET A O 1
ATOM 568 N N . GLN A 1 73 ? 3.869 -11.714 9.076 1.00 86.12 73 GLN A N 1
ATOM 569 C CA . GLN A 1 73 ? 3.654 -12.605 10.222 1.00 86.12 73 GLN A CA 1
ATOM 570 C C . GLN A 1 73 ? 2.705 -12.023 11.284 1.00 86.12 73 GLN A C 1
ATOM 572 O O . GLN A 1 73 ? 1.996 -12.766 11.959 1.00 86.12 73 GLN A O 1
ATOM 577 N N . SER A 1 74 ? 2.635 -10.698 11.421 1.00 82.19 74 SER A N 1
ATOM 578 C CA . SER A 1 74 ? 1.953 -10.043 12.548 1.00 82.19 74 SER A CA 1
ATOM 579 C C . SER A 1 74 ? 0.426 -9.960 12.455 1.00 82.19 74 SER A C 1
ATOM 581 O O . SER A 1 74 ? -0.194 -9.560 13.433 1.00 82.19 74 SER A O 1
ATOM 583 N N . CYS A 1 75 ? -0.184 -10.300 11.313 1.00 85.81 75 CYS A N 1
ATOM 584 C CA . CYS A 1 75 ? -1.644 -10.219 11.123 1.00 85.81 75 CYS A CA 1
ATOM 585 C C . CYS A 1 75 ? -2.297 -11.588 10.865 1.00 85.81 75 CYS A C 1
ATOM 587 O O . CYS A 1 75 ? -3.325 -11.675 10.193 1.00 85.81 75 CYS A O 1
ATOM 589 N N . GLY A 1 76 ? -1.678 -12.671 11.350 1.00 76.56 76 GLY A N 1
ATOM 590 C CA . GLY A 1 76 ? -2.261 -14.018 11.325 1.00 76.56 76 GLY A CA 1
ATOM 591 C C . GLY A 1 76 ? -2.319 -14.694 9.950 1.00 76.56 76 GLY A C 1
ATOM 592 O O . GLY A 1 76 ? -2.961 -15.728 9.827 1.00 76.56 76 GLY A O 1
ATOM 593 N N . GLN A 1 77 ? -1.656 -14.142 8.924 1.00 76.00 77 GLN A N 1
ATOM 594 C CA . GLN A 1 77 ? -1.650 -14.695 7.555 1.00 76.00 77 GLN A CA 1
ATOM 595 C C . GLN A 1 77 ? -0.399 -15.537 7.230 1.00 76.00 77 GLN A C 1
ATOM 597 O O . GLN A 1 77 ? -0.194 -15.946 6.092 1.00 76.00 77 GLN A O 1
ATOM 602 N N . GLY A 1 78 ? 0.467 -15.798 8.216 1.00 77.44 78 GLY A N 1
ATOM 603 C CA . GLY A 1 78 ? 1.543 -16.793 8.100 1.00 77.44 78 GLY A CA 1
ATOM 604 C C . GLY A 1 78 ? 2.642 -16.498 7.072 1.00 77.44 78 GLY A C 1
ATOM 605 O O . GLY A 1 78 ? 3.422 -17.395 6.770 1.00 77.44 78 GLY A O 1
ATOM 606 N N . GLY A 1 79 ? 2.728 -15.273 6.544 1.00 79.94 79 GLY A N 1
ATOM 607 C CA . GLY A 1 79 ? 3.735 -14.929 5.536 1.00 79.94 79 GLY A CA 1
ATOM 608 C C . GLY A 1 79 ? 3.364 -15.310 4.102 1.00 79.94 79 GLY A C 1
ATOM 609 O O . GLY A 1 79 ? 4.226 -15.249 3.231 1.00 79.94 79 GLY A O 1
ATOM 610 N N . TYR A 1 80 ? 2.121 -15.722 3.845 1.00 86.12 80 TYR A N 1
ATOM 611 C CA . TYR A 1 80 ? 1.677 -16.105 2.507 1.00 86.12 80 TYR A CA 1
ATOM 612 C C . TYR A 1 80 ? 0.947 -14.954 1.816 1.00 86.12 80 TYR A C 1
ATOM 614 O O . TYR A 1 80 ? 0.058 -14.329 2.400 1.00 86.12 80 TYR A O 1
ATOM 622 N N . TYR A 1 81 ? 1.306 -14.714 0.559 1.00 91.88 81 TYR A N 1
ATOM 623 C CA . TYR A 1 81 ? 0.628 -13.795 -0.347 1.00 91.88 81 TYR A CA 1
ATOM 624 C C . TYR A 1 81 ? 0.634 -14.352 -1.766 1.00 91.88 81 TYR A C 1
ATOM 626 O O . TYR A 1 81 ? 1.341 -15.312 -2.072 1.00 91.88 81 TYR A O 1
ATOM 634 N N . THR A 1 82 ? -0.171 -13.745 -2.627 1.00 92.06 82 THR A N 1
ATOM 635 C CA . THR A 1 82 ? -0.186 -14.017 -4.068 1.00 92.06 82 THR A CA 1
ATOM 636 C C . THR A 1 82 ? -0.014 -12.716 -4.840 1.00 92.06 82 THR A C 1
ATOM 638 O O . THR A 1 82 ? -0.204 -11.634 -4.283 1.00 92.06 82 THR A O 1
ATOM 641 N N . VAL A 1 83 ? 0.360 -12.809 -6.114 1.00 91.88 83 VAL A N 1
ATOM 642 C CA . VAL A 1 83 ? 0.470 -11.657 -7.015 1.00 91.88 83 VAL A CA 1
ATOM 643 C C . VAL A 1 83 ? -0.744 -11.635 -7.941 1.00 91.88 83 VAL A C 1
ATOM 645 O O . VAL A 1 83 ? -1.051 -12.625 -8.608 1.00 91.88 83 VAL A O 1
ATOM 648 N N . ARG A 1 84 ? -1.459 -10.509 -7.971 1.00 90.94 84 ARG A N 1
ATOM 649 C CA . ARG A 1 84 ? -2.553 -10.264 -8.920 1.00 90.94 84 ARG A CA 1
ATOM 650 C C . ARG A 1 84 ? -2.016 -10.070 -10.347 1.00 90.94 84 ARG A C 1
ATOM 652 O O . ARG A 1 84 ? -0.867 -9.676 -10.511 1.00 90.94 84 ARG A O 1
ATOM 659 N N . PRO A 1 85 ? -2.851 -10.220 -11.394 1.00 87.75 85 PRO A N 1
ATOM 660 C CA . PRO A 1 85 ? -2.433 -9.971 -12.780 1.00 87.75 85 PRO A CA 1
ATOM 661 C C . PRO A 1 85 ? -1.897 -8.559 -13.059 1.00 87.75 85 PRO A C 1
ATOM 663 O O . PRO A 1 85 ? -1.157 -8.366 -14.016 1.00 87.75 85 PRO A O 1
ATOM 666 N N . ASP A 1 86 ? -2.274 -7.570 -12.248 1.00 88.00 86 ASP A N 1
ATOM 667 C CA . ASP A 1 86 ? -1.760 -6.200 -12.321 1.00 88.00 86 ASP A CA 1
ATOM 668 C C . ASP A 1 86 ? -0.523 -5.965 -11.442 1.00 88.00 86 ASP A C 1
ATOM 670 O O . ASP A 1 86 ? -0.097 -4.825 -11.287 1.00 88.00 86 ASP A O 1
ATOM 674 N N . GLY A 1 87 ? 0.063 -7.024 -10.878 1.00 91.88 87 GLY A N 1
ATOM 675 C CA . GLY A 1 87 ? 1.307 -7.008 -10.110 1.00 91.88 87 GLY A CA 1
ATOM 676 C C . GLY A 1 87 ? 1.161 -6.633 -8.636 1.00 91.88 87 GLY A C 1
ATOM 677 O O . GLY A 1 87 ? 2.164 -6.605 -7.931 1.00 91.88 87 GLY A O 1
ATOM 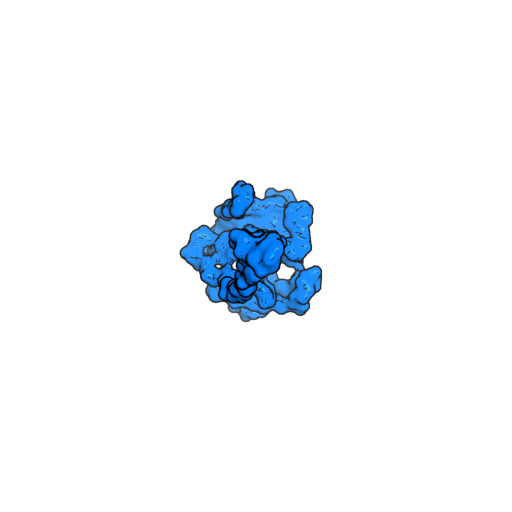678 N N . ALA A 1 88 ? -0.044 -6.358 -8.130 1.00 94.06 88 ALA A N 1
ATOM 679 C CA . ALA A 1 88 ? -0.244 -6.092 -6.705 1.00 94.06 88 ALA A CA 1
ATOM 680 C C . ALA A 1 88 ? -0.104 -7.378 -5.870 1.00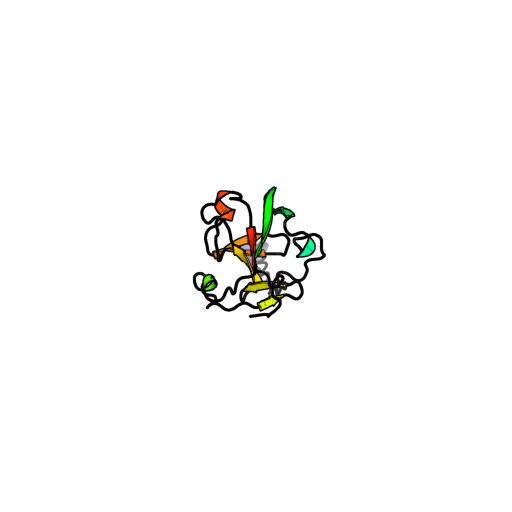 94.06 88 ALA A C 1
ATOM 682 O O . ALA A 1 88 ? -0.719 -8.400 -6.188 1.00 94.06 88 ALA A O 1
ATOM 683 N N . LYS A 1 89 ? 0.662 -7.322 -4.775 1.00 94.69 89 LYS A N 1
ATOM 684 C CA . LYS A 1 89 ? 0.781 -8.422 -3.806 1.00 94.69 89 LYS A CA 1
ATOM 685 C C . LYS A 1 89 ? -0.409 -8.370 -2.837 1.00 94.69 89 LYS A C 1
ATOM 687 O O . LYS A 1 89 ? -0.680 -7.324 -2.243 1.00 94.69 89 LYS A O 1
ATOM 692 N N . VAL A 1 90 ? -1.125 -9.484 -2.674 1.00 93.94 90 VAL A N 1
ATOM 693 C CA . VAL A 1 90 ? -2.343 -9.581 -1.846 1.00 93.94 90 VAL A CA 1
ATOM 694 C C . VAL A 1 90 ? -2.277 -10.709 -0.818 1.00 93.94 90 VAL A C 1
ATOM 696 O O . VAL A 1 90 ? -1.730 -11.779 -1.092 1.00 93.94 90 VAL A O 1
ATOM 699 N N . ASP A 1 91 ? -2.859 -10.481 0.361 1.00 92.88 91 ASP A N 1
ATOM 700 C CA . ASP A 1 91 ? -3.001 -11.498 1.407 1.00 92.88 91 ASP A CA 1
ATOM 701 C C . ASP A 1 91 ? -4.005 -12.605 1.023 1.00 92.88 91 ASP A C 1
ATOM 703 O O . ASP A 1 91 ? -4.673 -12.539 -0.010 1.00 92.88 91 ASP A O 1
ATOM 707 N N . ALA A 1 92 ? -4.135 -13.639 1.862 1.00 88.56 92 ALA A N 1
ATOM 708 C CA . ALA A 1 92 ? -5.022 -14.775 1.587 1.00 88.56 92 ALA A CA 1
ATOM 709 C C . ALA A 1 92 ? -6.521 -14.412 1.503 1.00 88.56 92 ALA A C 1
ATOM 711 O O . ALA A 1 92 ? -7.314 -15.218 1.022 1.00 88.56 92 ALA A O 1
ATOM 712 N N . ASN A 1 93 ? -6.914 -13.215 1.952 1.00 88.06 93 ASN A N 1
ATOM 713 C CA . ASN A 1 93 ? -8.281 -12.700 1.842 1.00 88.06 93 ASN A CA 1
ATOM 714 C C . ASN A 1 93 ? -8.433 -11.700 0.681 1.00 88.06 93 ASN A C 1
ATOM 716 O O . ASN A 1 93 ? -9.497 -11.101 0.533 1.00 88.06 93 ASN A O 1
ATOM 720 N N . GLY A 1 94 ? -7.388 -11.499 -0.126 1.00 89.62 94 GLY A N 1
ATOM 721 C CA . GLY A 1 94 ? -7.400 -10.600 -1.277 1.00 89.62 94 GLY A CA 1
ATOM 722 C C . GLY A 1 94 ? -7.114 -9.132 -0.953 1.00 89.62 94 GLY A C 1
ATOM 723 O O . GLY A 1 94 ? -7.236 -8.295 -1.847 1.00 89.62 94 GLY A O 1
ATOM 724 N N . TYR A 1 95 ? -6.715 -8.787 0.278 1.00 93.19 95 TYR A N 1
ATOM 725 C CA . TYR A 1 95 ? -6.321 -7.409 0.589 1.00 93.19 95 TYR A CA 1
ATOM 726 C C . TYR A 1 95 ? -4.929 -7.117 0.054 1.00 93.19 95 TYR A C 1
ATOM 728 O O . TYR A 1 95 ? -3.989 -7.865 0.324 1.00 93.19 95 TYR A O 1
ATOM 736 N N . ILE A 1 96 ? -4.780 -5.985 -0.630 1.00 95.19 96 ILE A N 1
ATOM 737 C CA . ILE A 1 96 ? -3.466 -5.490 -1.042 1.00 95.19 96 ILE A CA 1
ATOM 738 C C . ILE A 1 96 ? -2.612 -5.230 0.190 1.00 95.19 96 ILE A C 1
ATOM 740 O O . ILE A 1 96 ? -3.071 -4.687 1.197 1.00 95.19 96 ILE A O 1
ATOM 744 N N . ILE A 1 97 ? -1.355 -5.631 0.114 1.00 96.19 97 ILE A N 1
ATOM 745 C CA . ILE A 1 97 ? -0.404 -5.453 1.199 1.00 96.19 97 ILE A CA 1
ATOM 746 C C . ILE A 1 97 ? 0.196 -4.052 1.081 1.00 96.19 97 ILE A C 1
ATOM 748 O O . ILE A 1 97 ? 0.706 -3.683 0.023 1.00 96.19 97 ILE A O 1
ATOM 752 N N . VAL A 1 98 ? 0.138 -3.269 2.162 1.00 97.75 98 VAL A N 1
ATOM 753 C CA . VAL A 1 98 ? 0.671 -1.898 2.176 1.00 97.75 98 VAL A CA 1
ATOM 754 C C . VAL A 1 98 ? 1.561 -1.613 3.376 1.00 97.75 98 VAL A C 1
ATOM 756 O O . VAL A 1 98 ? 1.351 -2.137 4.480 1.00 97.75 98 VAL A O 1
ATOM 759 N N . ALA A 1 99 ? 2.514 -0.712 3.154 1.00 98.38 99 ALA A N 1
ATOM 760 C CA . ALA A 1 99 ? 3.196 0.018 4.201 1.00 98.38 99 ALA A CA 1
ATOM 761 C C . ALA A 1 99 ? 2.472 1.339 4.488 1.00 98.38 99 ALA A C 1
ATOM 763 O O . ALA A 1 99 ? 2.001 2.019 3.572 1.00 98.38 99 ALA A O 1
ATOM 764 N N . ALA A 1 100 ? 2.402 1.720 5.763 1.00 98.56 100 ALA A N 1
ATOM 765 C CA . ALA A 1 100 ? 1.748 2.951 6.197 1.00 98.56 100 ALA A CA 1
ATOM 766 C C . ALA A 1 100 ? 2.416 3.548 7.445 1.00 98.56 100 ALA A C 1
ATOM 768 O O . ALA A 1 100 ? 3.279 2.940 8.087 1.00 98.56 100 ALA A O 1
ATOM 769 N N . ASN A 1 101 ? 1.997 4.758 7.819 1.00 98.38 101 ASN A N 1
ATOM 770 C CA . ASN A 1 101 ? 2.300 5.314 9.133 1.00 98.38 101 ASN A CA 1
ATOM 771 C C . ASN A 1 101 ? 1.415 4.646 10.200 1.00 98.38 101 ASN A C 1
ATOM 773 O O . ASN A 1 101 ? 0.206 4.866 10.209 1.00 98.38 101 ASN A O 1
ATOM 7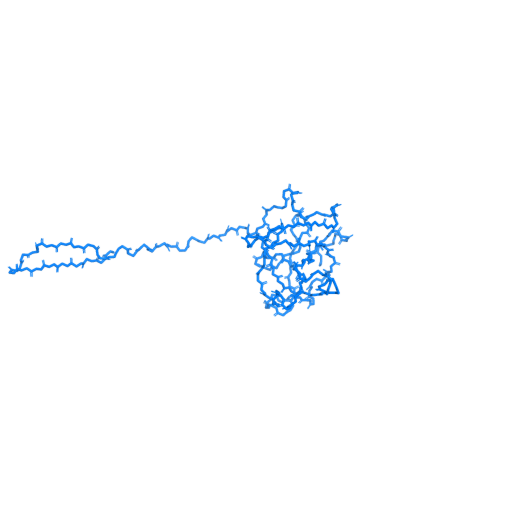77 N N . TYR A 1 102 ? 2.008 3.890 11.129 1.00 96.69 102 TYR A N 1
ATOM 778 C CA . TYR A 1 102 ? 1.251 3.177 12.169 1.00 96.69 102 TYR A CA 1
ATOM 779 C C . TYR A 1 102 ? 0.501 4.071 13.161 1.00 96.69 102 TYR A C 1
ATOM 781 O O . TYR A 1 102 ? -0.437 3.595 13.797 1.00 96.69 102 TYR A O 1
ATOM 789 N N . GLY A 1 103 ? 0.887 5.341 13.304 1.00 96.12 103 GLY A N 1
ATOM 790 C CA . GLY A 1 103 ? 0.144 6.295 14.127 1.00 96.12 103 GLY A CA 1
ATOM 791 C C . GLY A 1 103 ? -1.211 6.661 13.517 1.00 96.12 103 GLY A C 1
ATOM 792 O O . GLY A 1 103 ? -2.181 6.828 14.249 1.00 96.12 103 GLY A O 1
ATOM 793 N N . ASN A 1 104 ? -1.287 6.728 12.184 1.00 96.56 104 ASN A N 1
ATOM 794 C CA . ASN A 1 104 ? -2.514 7.071 11.459 1.00 96.56 104 ASN A CA 1
ATOM 795 C C . ASN A 1 104 ? -3.306 5.832 11.029 1.00 96.56 104 ASN A C 1
ATOM 797 O O . ASN A 1 104 ? -4.535 5.832 11.077 1.00 96.56 104 ASN A O 1
ATOM 801 N N . TYR A 1 105 ? -2.600 4.775 10.626 1.00 97.50 105 TYR A N 1
ATOM 802 C CA . TYR A 1 105 ? -3.169 3.517 10.153 1.00 97.50 105 TYR A CA 1
ATOM 803 C C . TYR A 1 105 ? -2.506 2.366 10.913 1.00 97.50 105 TYR A C 1
ATOM 805 O O . TYR A 1 105 ? -1.443 1.885 10.509 1.00 97.50 105 TYR A O 1
ATOM 813 N N . PRO A 1 106 ? -3.091 1.937 12.045 1.00 96.62 106 PRO A N 1
ATOM 814 C CA . PRO A 1 106 ? -2.515 0.892 12.877 1.00 96.62 106 PRO A CA 1
ATOM 815 C C . PRO A 1 106 ? -2.236 -0.389 12.093 1.00 96.62 106 PRO A C 1
ATOM 817 O O . PRO A 1 106 ? -2.953 -0.736 11.150 1.00 96.62 106 PRO A O 1
ATOM 820 N N . LYS A 1 107 ? -1.209 -1.129 12.512 1.00 95.88 107 LYS A N 1
ATOM 821 C CA . LYS A 1 107 ? -0.883 -2.424 11.914 1.00 95.88 107 LYS A CA 1
ATOM 822 C C . LYS A 1 107 ? -2.113 -3.343 11.908 1.00 95.88 107 LYS A C 1
ATOM 824 O O . LYS A 1 107 ? -2.867 -3.383 12.876 1.00 95.88 107 LYS A O 1
ATOM 829 N N . CYS A 1 108 ? -2.297 -4.077 10.816 1.00 94.94 108 CYS A N 1
ATOM 830 C CA . CYS A 1 108 ? -3.426 -4.961 10.524 1.00 94.94 108 CYS A CA 1
ATOM 831 C C . CYS A 1 108 ? -4.784 -4.271 10.283 1.00 94.94 108 CYS A C 1
ATOM 833 O O . CYS A 1 108 ? -5.776 -4.972 10.079 1.00 94.94 108 CYS A O 1
ATOM 835 N N . SER A 1 109 ? -4.848 -2.934 10.264 1.00 96.19 109 SER A N 1
ATOM 836 C CA . SER A 1 109 ? -6.056 -2.206 9.854 1.00 96.19 109 SER A CA 1
ATOM 837 C C . SER A 1 109 ? -6.303 -2.310 8.347 1.00 96.19 109 SER A C 1
ATOM 839 O O . SER A 1 109 ? -5.369 -2.500 7.565 1.00 96.19 109 SER A O 1
ATOM 841 N N . ILE A 1 110 ? -7.575 -2.200 7.956 1.00 96.50 110 ILE A N 1
ATOM 842 C CA . ILE A 1 110 ? -8.007 -2.153 6.557 1.00 96.50 110 ILE A CA 1
ATOM 843 C C . ILE A 1 110 ? -8.086 -0.689 6.122 1.00 96.50 110 ILE A C 1
ATOM 845 O O . ILE A 1 110 ? -8.638 0.145 6.845 1.00 96.50 110 ILE A O 1
ATOM 849 N N . VAL A 1 111 ? -7.549 -0.395 4.941 1.00 95.81 111 VAL A N 1
ATOM 850 C CA . VAL A 1 111 ? -7.551 0.930 4.311 1.00 95.81 111 VAL A CA 1
ATOM 851 C C . VAL A 1 111 ? -8.012 0.821 2.861 1.00 95.81 111 VAL A C 1
ATOM 853 O O . VAL A 1 111 ? -8.073 -0.271 2.292 1.00 95.81 111 VAL A O 1
ATOM 856 N N . GLU A 1 112 ? -8.345 1.955 2.261 1.00 95.06 112 GLU A N 1
ATOM 857 C CA . GLU A 1 112 ? -8.689 2.032 0.846 1.00 95.06 112 GLU A CA 1
ATOM 858 C C . GLU A 1 112 ? -7.495 2.563 0.056 1.00 95.06 112 GLU A C 1
ATOM 860 O O . GLU A 1 112 ? -6.760 3.428 0.532 1.00 95.06 112 GLU A O 1
ATOM 865 N N . THR A 1 113 ? -7.299 2.023 -1.143 1.00 95.31 113 THR A N 1
ATOM 866 C CA . THR A 1 113 ? -6.268 2.469 -2.082 1.00 95.31 113 THR A CA 1
ATOM 867 C C . THR A 1 113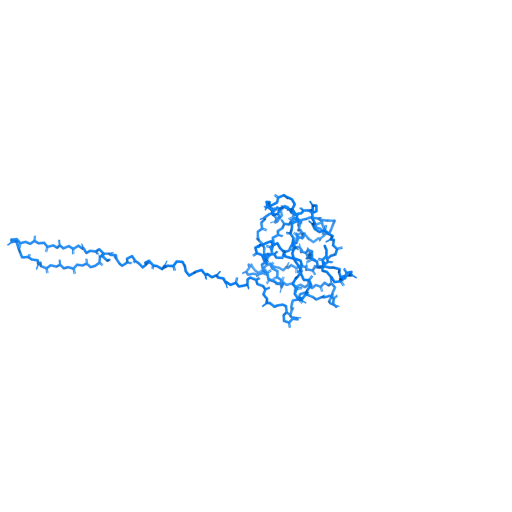 ? -6.842 2.482 -3.486 1.00 95.31 113 THR A C 1
ATOM 869 O O . THR A 1 113 ? -7.867 1.847 -3.764 1.00 95.31 113 THR A O 1
ATOM 872 N N . SER A 1 114 ? -6.133 3.111 -4.410 1.00 94.12 114 SER A N 1
ATOM 873 C CA . SER A 1 114 ? -6.519 3.110 -5.818 1.00 94.12 114 SER A CA 1
ATOM 874 C C . SER A 1 114 ? -6.533 1.729 -6.485 1.00 94.12 114 SER A C 1
ATOM 876 O O . SER A 1 114 ? -7.155 1.576 -7.534 1.00 94.12 114 SER A O 1
ATOM 878 N N . LEU A 1 115 ? -5.849 0.728 -5.914 1.00 92.62 115 LEU A N 1
ATOM 879 C CA . LEU A 1 115 ? -5.818 -0.644 -6.443 1.00 92.62 115 LEU A CA 1
ATOM 880 C C . LEU A 1 115 ? -6.908 -1.541 -5.834 1.00 92.62 115 LEU A C 1
ATOM 882 O O . LEU A 1 115 ? -7.104 -2.682 -6.279 1.00 92.62 115 LEU A O 1
ATOM 886 N N . GLY A 1 116 ? -7.624 -1.020 -4.834 1.00 92.06 116 GLY A N 1
ATOM 887 C CA . GLY A 1 116 ? -8.664 -1.698 -4.073 1.00 92.06 116 GLY A CA 1
ATOM 888 C C . GLY A 1 116 ? -8.407 -1.679 -2.560 1.00 92.06 116 GLY A C 1
ATOM 889 O O . GLY A 1 116 ? -7.500 -0.992 -2.079 1.00 92.06 116 GLY A O 1
ATOM 890 N N . PRO A 1 117 ? -9.203 -2.435 -1.787 1.00 94.75 117 PRO A N 1
ATOM 891 C CA . PRO A 1 117 ? -9.012 -2.573 -0.349 1.00 94.75 117 PRO A CA 1
ATOM 892 C C . PRO A 1 117 ? -7.644 -3.161 -0.003 1.00 94.75 117 PRO A C 1
ATOM 894 O O . PRO A 1 117 ? -7.194 -4.145 -0.595 1.00 94.75 117 PRO A O 1
ATOM 897 N N . ALA A 1 118 ? -7.004 -2.579 1.001 1.00 95.81 118 ALA A N 1
ATOM 898 C CA . ALA A 1 118 ? -5.674 -2.950 1.445 1.00 95.81 118 ALA A CA 1
ATOM 899 C C . ALA A 1 118 ? -5.633 -3.191 2.952 1.00 95.81 118 ALA A C 1
ATOM 901 O O . ALA A 1 118 ? -6.521 -2.771 3.695 1.00 95.81 118 ALA A O 1
ATOM 902 N N . LYS A 1 119 ? -4.580 -3.860 3.413 1.00 96.25 119 LYS A N 1
ATOM 903 C CA . LYS A 1 119 ? -4.310 -4.089 4.828 1.00 96.25 119 LYS A CA 1
ATOM 904 C C . LYS A 1 119 ? -2.883 -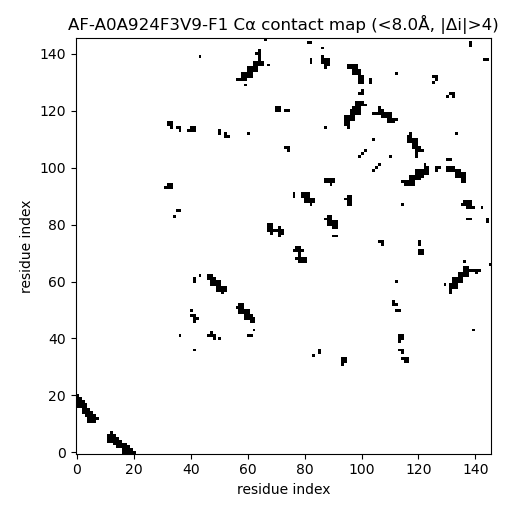3.689 5.166 1.00 96.25 119 LYS A C 1
ATOM 906 O O . LYS A 1 119 ? -1.937 -4.017 4.450 1.00 96.25 119 LYS A O 1
ATOM 911 N N . VAL A 1 120 ? -2.737 -2.987 6.285 1.00 97.44 120 VAL A N 1
ATOM 912 C CA . VAL A 1 120 ? -1.448 -2.472 6.745 1.00 97.44 120 VAL A CA 1
ATOM 913 C C . VAL A 1 120 ? -0.616 -3.596 7.352 1.00 97.44 120 VAL A C 1
ATOM 915 O O . VAL A 1 120 ? -0.941 -4.115 8.420 1.00 97.44 120 VAL A O 1
ATOM 918 N N . TYR A 1 121 ? 0.490 -3.942 6.705 1.00 96.62 121 TYR A N 1
ATOM 919 C CA . TYR A 1 121 ? 1.431 -4.955 7.195 1.00 96.62 121 TYR A CA 1
ATOM 920 C C . TYR A 1 121 ? 2.790 -4.382 7.568 1.00 96.62 121 TYR A C 1
ATOM 922 O O . TYR A 1 121 ? 3.498 -4.979 8.382 1.00 96.62 121 TYR A O 1
ATOM 930 N N . ASP A 1 122 ? 3.137 -3.242 6.982 1.00 96.44 122 ASP A N 1
ATOM 931 C CA . ASP A 1 122 ? 4.497 -2.734 6.979 1.00 96.44 122 ASP A CA 1
ATOM 932 C C . ASP A 1 122 ? 4.557 -1.234 7.290 1.00 96.44 122 ASP A C 1
ATOM 934 O O . ASP A 1 122 ? 3.541 -0.535 7.376 1.00 96.44 122 ASP A O 1
ATOM 938 N N . THR A 1 123 ? 5.771 -0.730 7.465 1.00 96.88 123 THR A N 1
ATOM 939 C CA . THR A 1 123 ? 6.065 0.695 7.569 1.00 96.88 123 THR A CA 1
ATOM 940 C C . THR A 1 123 ? 7.444 0.988 6.983 1.00 96.88 123 THR A C 1
ATOM 942 O O . THR A 1 123 ? 8.237 0.089 6.732 1.00 96.88 123 THR A O 1
ATOM 945 N N . GLY A 1 124 ? 7.769 2.260 6.781 1.00 95.19 124 GLY A N 1
ATOM 946 C CA . GLY A 1 124 ? 9.066 2.650 6.239 1.00 95.19 124 GLY A CA 1
ATOM 947 C C . GLY A 1 124 ? 9.361 4.128 6.438 1.00 95.19 124 GLY A C 1
ATOM 948 O O . GLY A 1 124 ? 8.513 4.896 6.893 1.00 95.19 124 GLY A O 1
ATOM 949 N N . GLY A 1 125 ? 10.568 4.558 6.061 1.00 96.12 125 GLY A N 1
ATOM 950 C CA . GLY A 1 125 ? 11.009 5.947 6.248 1.00 96.12 125 GLY A CA 1
ATOM 951 C C . GLY A 1 125 ? 10.131 6.988 5.538 1.00 96.12 125 GLY A C 1
ATOM 952 O O . GLY A 1 125 ? 10.072 8.140 5.971 1.00 96.12 125 GLY A O 1
ATOM 953 N N . PHE A 1 126 ? 9.401 6.594 4.486 1.00 96.19 126 PHE A N 1
ATOM 954 C CA . PHE A 1 126 ? 8.459 7.474 3.789 1.00 96.19 126 PHE A CA 1
ATOM 955 C C . PHE A 1 126 ? 7.339 7.979 4.716 1.00 96.19 126 PHE A C 1
ATOM 957 O O . PHE A 1 126 ? 6.902 9.119 4.566 1.00 96.19 126 PHE A O 1
ATOM 964 N N . ALA A 1 127 ? 6.931 7.182 5.711 1.00 96.69 127 ALA A N 1
ATOM 965 C CA . ALA A 1 127 ? 5.824 7.482 6.617 1.00 96.69 127 ALA A CA 1
ATOM 966 C C . ALA A 1 127 ? 6.071 8.725 7.491 1.00 96.69 127 ALA A C 1
ATOM 968 O O . ALA A 1 127 ? 5.117 9.336 7.975 1.00 96.69 127 ALA A O 1
ATOM 969 N N . ALA A 1 128 ? 7.336 9.123 7.674 1.00 96.19 128 ALA A N 1
ATOM 970 C CA . ALA A 1 128 ? 7.702 10.364 8.355 1.00 96.19 128 ALA A CA 1
ATOM 971 C C . ALA A 1 128 ? 7.463 11.612 7.484 1.00 96.19 128 ALA A C 1
ATOM 973 O O . ALA A 1 128 ? 7.212 12.692 8.011 1.00 96.19 128 ALA A O 1
ATOM 974 N N . LYS A 1 129 ? 7.539 11.473 6.153 1.00 97.00 129 LYS A N 1
ATOM 975 C CA . LYS A 1 129 ? 7.347 12.567 5.182 1.00 97.00 129 LYS A CA 1
ATOM 976 C C . LYS A 1 129 ? 5.927 12.603 4.615 1.00 97.00 129 LYS A C 1
ATOM 978 O O . LYS A 1 129 ? 5.424 13.672 4.286 1.00 97.00 129 LYS A O 1
ATOM 983 N N . HIS A 1 130 ? 5.289 11.441 4.506 1.00 96.75 130 HIS A N 1
ATOM 984 C CA . HIS A 1 130 ? 3.944 11.256 3.970 1.00 96.75 130 HIS A CA 1
ATOM 985 C C . HIS A 1 130 ? 3.110 10.429 4.959 1.00 96.75 130 HIS A C 1
ATOM 987 O O . HIS A 1 130 ? 2.870 9.247 4.724 1.00 96.75 130 HIS A O 1
ATOM 993 N N . PRO A 1 131 ? 2.675 11.019 6.087 1.00 97.12 131 PRO A N 1
ATOM 994 C CA . PRO A 1 131 ? 1.982 10.281 7.143 1.00 97.12 131 PRO A CA 1
ATOM 995 C C . PRO A 1 131 ? 0.589 9.779 6.729 1.00 97.12 131 PRO A C 1
ATOM 997 O O . PRO A 1 131 ? 0.060 8.869 7.361 1.00 97.12 131 PRO A O 1
ATOM 1000 N N . THR A 1 132 ? -0.005 10.341 5.673 1.00 97.81 132 THR A N 1
ATOM 1001 C CA . THR A 1 132 ? -1.234 9.833 5.036 1.00 97.81 132 THR A CA 1
ATOM 1002 C C . THR A 1 132 ? -0.958 8.989 3.788 1.00 97.81 132 THR A C 1
ATOM 1004 O O . THR A 1 132 ? -1.894 8.544 3.139 1.00 97.81 132 THR A O 1
ATOM 1007 N N . GLY A 1 133 ? 0.305 8.799 3.401 1.00 97.88 133 GLY A N 1
ATOM 1008 C CA . GLY A 1 133 ? 0.665 8.048 2.201 1.00 97.88 133 GLY A CA 1
ATOM 1009 C C . GLY A 1 133 ? 0.630 6.538 2.413 1.00 97.88 133 GLY A C 1
ATOM 1010 O O . GLY A 1 133 ? 0.762 6.055 3.542 1.00 97.88 133 GLY A O 1
ATOM 1011 N N . PHE A 1 134 ? 0.540 5.814 1.302 1.00 98.62 134 PHE A N 1
ATOM 1012 C CA . PHE A 1 134 ? 0.650 4.360 1.264 1.00 98.62 134 PHE A CA 1
ATOM 1013 C C . PHE A 1 134 ? 1.732 3.944 0.278 1.00 98.62 134 PHE A C 1
ATOM 1015 O O . PHE A 1 134 ? 1.820 4.485 -0.822 1.00 98.62 134 PHE A O 1
ATOM 1022 N N . ASP A 1 135 ? 2.541 2.968 0.671 1.00 98.06 135 ASP A N 1
ATOM 1023 C CA . ASP A 1 135 ? 3.465 2.297 -0.238 1.00 98.06 135 ASP A CA 1
ATOM 1024 C C . ASP A 1 135 ? 2.919 0.890 -0.481 1.00 98.06 135 ASP A C 1
ATOM 1026 O O . ASP A 1 135 ? 2.744 0.124 0.468 1.00 98.06 135 ASP A O 1
ATOM 1030 N N . LEU A 1 136 ? 2.536 0.579 -1.718 1.00 97.56 136 LEU A N 1
ATOM 1031 C CA . LEU A 1 136 ? 1.857 -0.666 -2.076 1.00 97.56 136 LEU A CA 1
ATOM 1032 C C . LEU A 1 136 ? 2.894 -1.730 -2.443 1.00 97.56 136 LEU A C 1
ATOM 1034 O O . LEU A 1 136 ? 3.789 -1.484 -3.252 1.00 97.56 136 LEU A O 1
ATOM 1038 N N . ALA A 1 137 ? 2.768 -2.926 -1.870 1.00 96.75 137 ALA A N 1
ATOM 1039 C CA . ALA A 1 137 ? 3.638 -4.041 -2.217 1.00 96.75 137 ALA A CA 1
ATOM 1040 C C . ALA A 1 137 ? 3.257 -4.584 -3.601 1.00 96.75 137 ALA A C 1
ATOM 1042 O O . ALA A 1 137 ? 2.100 -4.931 -3.864 1.00 96.75 137 ALA A O 1
ATOM 1043 N N . THR A 1 138 ? 4.242 -4.669 -4.489 1.00 95.62 138 THR A N 1
ATOM 1044 C CA . THR A 1 138 ? 4.061 -5.068 -5.889 1.00 95.62 138 THR A CA 1
ATOM 1045 C C . THR A 1 138 ? 5.156 -6.026 -6.345 1.00 95.62 138 THR A C 1
ATOM 1047 O O . THR A 1 138 ? 6.139 -6.228 -5.640 1.00 95.62 138 THR A O 1
ATOM 1050 N N . ASP A 1 139 ? 4.958 -6.606 -7.524 1.00 94.62 139 ASP A N 1
ATOM 1051 C CA . ASP A 1 139 ? 5.893 -7.457 -8.273 1.00 94.62 139 ASP A CA 1
ATOM 1052 C C . ASP A 1 139 ? 6.396 -6.731 -9.543 1.00 94.62 139 ASP A C 1
ATOM 1054 O O . ASP A 1 139 ? 6.611 -7.317 -10.601 1.00 94.62 139 ASP A O 1
ATOM 1058 N N . TRP A 1 140 ? 6.458 -5.394 -9.500 1.00 93.00 140 TRP A N 1
ATOM 1059 C CA . TRP A 1 140 ? 6.731 -4.567 -10.680 1.00 93.00 140 TRP A CA 1
ATOM 1060 C C . TRP A 1 140 ? 8.216 -4.347 -10.966 1.00 93.00 140 TRP A C 1
ATOM 1062 O O . TRP A 1 140 ? 8.553 -3.963 -12.085 1.00 93.00 140 TRP A O 1
ATOM 1072 N N . SER A 1 141 ? 9.114 -4.509 -9.994 1.00 87.00 141 SER A N 1
ATOM 1073 C CA . SER A 1 141 ? 10.541 -4.223 -10.217 1.00 87.00 141 SER A CA 1
ATOM 1074 C C . SER A 1 141 ? 11.296 -5.474 -10.638 1.00 87.00 141 SER A C 1
ATOM 1076 O O . SER A 1 141 ? 12.117 -5.414 -11.554 1.00 87.00 141 SER A O 1
ATOM 1078 N N . ASN A 1 142 ? 10.996 -6.601 -9.997 1.00 80.81 142 ASN A N 1
ATOM 1079 C CA . ASN A 1 142 ? 11.541 -7.905 -10.331 1.00 80.81 142 ASN A CA 1
ATOM 1080 C C . ASN A 1 142 ? 10.398 -8.928 -10.368 1.00 80.81 142 ASN A C 1
ATOM 1082 O O . ASN A 1 142 ? 10.162 -9.559 -9.345 1.00 80.81 14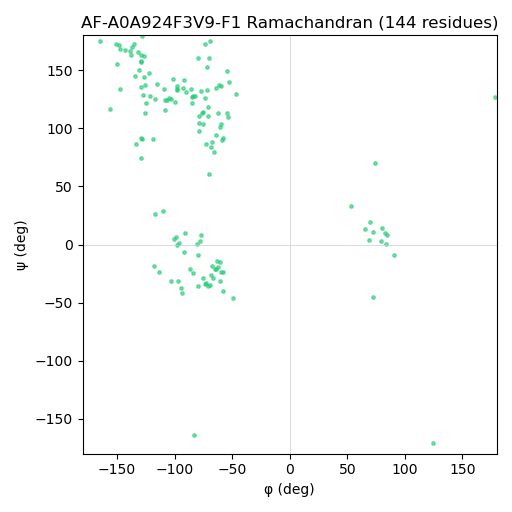2 ASN A O 1
ATOM 1086 N N . PRO A 1 143 ? 9.698 -9.077 -11.512 1.00 75.38 143 PRO A N 1
ATOM 1087 C CA . PRO A 1 143 ? 8.514 -9.923 -11.614 1.00 75.38 143 PRO A CA 1
ATOM 1088 C C . PRO A 1 143 ? 8.882 -11.400 -11.449 1.00 75.38 143 PRO A C 1
ATOM 1090 O O . PRO A 1 143 ? 9.210 -12.086 -12.423 1.00 75.38 143 PRO A O 1
ATOM 1093 N N . ASP A 1 144 ? 8.899 -11.873 -10.210 1.00 70.25 144 ASP A N 1
ATOM 1094 C CA . ASP A 1 144 ? 9.310 -13.227 -9.846 1.00 70.25 144 ASP A CA 1
ATOM 1095 C C . ASP A 1 144 ? 8.175 -14.018 -9.188 1.00 70.25 144 ASP A C 1
ATOM 1097 O O . ASP A 1 144 ? 8.192 -15.253 -9.219 1.00 70.25 144 ASP A O 1
ATOM 1101 N N . GLY A 1 145 ? 7.143 -13.334 -8.686 1.00 61.25 145 GLY A N 1
ATOM 1102 C CA . GLY A 1 145 ? 5.979 -13.961 -8.070 1.00 61.25 145 GLY A CA 1
ATOM 1103 C C . GLY A 1 145 ? 6.254 -14.636 -6.720 1.00 61.25 145 GLY A C 1
ATOM 1104 O O . GLY A 1 145 ? 5.459 -15.496 -6.325 1.00 61.25 145 GLY A O 1
ATOM 1105 N N . ILE A 1 146 ? 7.356 -14.297 -6.031 1.00 56.50 146 ILE A N 1
ATOM 1106 C CA . ILE A 1 146 ? 7.883 -15.003 -4.837 1.00 56.50 146 ILE A CA 1
ATOM 1107 C C . ILE A 1 146 ? 7.735 -14.174 -3.563 1.00 56.50 146 ILE A C 1
ATOM 1109 O O . ILE A 1 146 ? 7.864 -12.933 -3.615 1.00 56.50 146 ILE A O 1
#

pLDDT: mean 80.96, std 19.9, range [35.56, 98.62]

Radius of gyration: 23.4 Å; Cα contacts (8 Å, |Δi|>4): 282; chains: 1; bounding box: 77×29×39 Å

Sequence (146 aa):
VTYEIEVKEGIEITRIAIASIVTRQPTQQTEAIGIRNDGAGLTQSKGAQYWIDSKGVSHRETYYDLNMKLVMQSCGQGGYYTVRPDGAKVDANGYIIVAANYGNYPKCSIVETSLGPAKVYDTGGFAAKHPTGFDLATDWSNPDGI

Nearest PDB structures (foldseek):
  7syr-assembly1_I  TM=4.835E-01  e=4.586E+00  Oryctolagus cuniculus
  6zxh-assembly1_H  TM=4.796E-01  e=4.586E+00  Homo sapiens

Mean predicted aligned error: 11.64 Å

Secondary structure (DSSP, 8-state):
-EEEEEEETTEEEEEEEEE-------------TT----SSS--TTTSEEEEE-TTS-EEEEEEE---TTTGGGGGTSTT--EE-TTSBEE-TTSPEEEE--TTTS-TT-EEEETTEEEEEEE--GGGGT-TT-EEEEBSSSS----